Protein AF-A0A943MLW9-F1 (afdb_monomer_lite)

Secondary structure (DSSP, 8-state):
-HHHHHHHHHHHHHHHHHHHHHHHHHHHHHHHHHHHHHHHHHHHHHHHTTSS-----HHHHHHHHHHHHT--GGG-TTSTTTHHHHHHHHHHHHHHTTSHHHHHHHHHTSHHHHHHHHHHHHHHHHHHHHHHHHHS-HHHHTTS-HHHHHHHHHHHHHHHHHTT--

Structure (mmCIF, N/CA/C/O backbone):
data_AF-A0A943MLW9-F1
#
_entry.id   AF-A0A943MLW9-F1
#
loop_
_atom_site.group_PDB
_atom_site.id
_atom_site.type_symbol
_atom_site.label_atom_id
_atom_site.label_alt_id
_atom_site.label_comp_id
_atom_site.label_asym_id
_atom_site.label_entity_id
_atom_site.label_seq_id
_atom_site.pdbx_PDB_ins_code
_atom_site.Cartn_x
_atom_site.Cartn_y
_atom_site.Cartn_z
_atom_site.occupancy
_atom_site.B_iso_or_equiv
_atom_site.auth_seq_id
_atom_site.auth_comp_id
_atom_site.auth_asym_id
_atom_site.auth_atom_id
_atom_site.pdbx_PDB_model_num
ATOM 1 N N . VAL A 1 1 ? -27.078 -5.832 31.375 1.00 71.94 1 VAL A N 1
ATOM 2 C CA . VAL A 1 1 ? -27.220 -5.869 29.897 1.00 71.94 1 VAL A CA 1
ATOM 3 C C . VAL A 1 1 ? -26.478 -4.709 29.234 1.00 71.94 1 VAL A C 1
ATOM 5 O O . VAL A 1 1 ? -25.513 -4.982 28.541 1.00 71.94 1 VAL A O 1
ATOM 8 N N . LEU A 1 2 ? -26.809 -3.441 29.516 1.00 78.50 2 LEU A N 1
ATOM 9 C CA . LEU A 1 2 ? -26.145 -2.266 28.908 1.00 78.50 2 LEU A CA 1
ATOM 10 C C . LEU A 1 2 ? -24.615 -2.221 29.085 1.00 78.50 2 LEU A C 1
ATOM 12 O O . LEU A 1 2 ? -23.899 -1.995 28.118 1.00 78.50 2 LEU A O 1
ATOM 16 N N . VAL A 1 3 ? -24.107 -2.513 30.289 1.00 77.81 3 VAL A N 1
ATOM 17 C CA . VAL A 1 3 ? -22.653 -2.550 30.556 1.00 77.81 3 VAL A CA 1
ATOM 18 C C . VAL A 1 3 ? -21.941 -3.605 29.700 1.00 77.81 3 VAL A C 1
ATOM 20 O O . VAL A 1 3 ? -20.866 -3.346 29.175 1.00 77.81 3 VAL A O 1
ATOM 23 N N . LEU A 1 4 ? -22.556 -4.775 29.502 1.00 80.19 4 LEU A N 1
ATOM 24 C CA . LEU A 1 4 ? -21.983 -5.843 28.676 1.00 80.19 4 LEU A CA 1
ATOM 25 C C . LEU A 1 4 ? -21.983 -5.470 27.189 1.00 80.19 4 LEU A C 1
ATOM 27 O O . LEU A 1 4 ? -21.000 -5.732 26.506 1.00 80.19 4 LEU A O 1
ATOM 31 N N . VAL A 1 5 ? -23.042 -4.813 26.703 1.00 79.56 5 VAL A N 1
ATOM 32 C CA . VAL A 1 5 ? -23.119 -4.303 25.321 1.00 79.56 5 VAL A CA 1
ATOM 33 C C . VAL A 1 5 ? -22.063 -3.223 25.077 1.00 79.56 5 VAL A C 1
ATOM 35 O O . VAL A 1 5 ? -21.395 -3.230 24.044 1.00 79.56 5 VAL A O 1
ATOM 38 N N . PHE A 1 6 ? -21.861 -2.327 26.044 1.00 80.06 6 PHE A N 1
ATOM 39 C CA . PHE A 1 6 ? -20.840 -1.285 25.975 1.00 80.06 6 PHE A CA 1
ATOM 40 C C . PHE A 1 6 ? -19.420 -1.869 25.945 1.00 80.06 6 PHE A C 1
ATOM 42 O O . PHE A 1 6 ? -18.639 -1.544 25.051 1.00 80.06 6 PHE A O 1
ATOM 49 N N . VAL A 1 7 ? -19.104 -2.794 26.859 1.00 82.75 7 VAL A N 1
ATOM 50 C CA . VAL A 1 7 ? -17.808 -3.496 26.885 1.00 82.75 7 VAL A CA 1
ATOM 51 C C . VAL A 1 7 ? -17.582 -4.276 25.589 1.00 82.75 7 VAL A C 1
ATOM 53 O O . VAL A 1 7 ? -16.501 -4.196 25.011 1.00 82.75 7 VAL A O 1
ATOM 56 N N . TYR A 1 8 ? -18.604 -4.979 25.094 1.00 85.12 8 TYR A N 1
ATOM 57 C CA . TYR A 1 8 ? -18.526 -5.699 23.825 1.00 85.12 8 TYR A CA 1
ATOM 58 C C . TYR A 1 8 ? -18.207 -4.761 22.656 1.00 85.12 8 TYR A C 1
ATOM 60 O O . TYR A 1 8 ? -17.305 -5.051 21.875 1.00 85.12 8 TYR A O 1
ATOM 68 N N . SER A 1 9 ? -18.883 -3.611 22.576 1.00 82.62 9 SER A N 1
ATOM 69 C CA . SER A 1 9 ? -18.676 -2.619 21.512 1.00 82.62 9 SER A CA 1
ATOM 70 C C . SER A 1 9 ? -17.256 -2.048 21.532 1.00 82.62 9 SER A C 1
ATOM 72 O O . SER A 1 9 ? -16.613 -1.946 20.490 1.00 82.62 9 SER A O 1
ATOM 74 N N . ILE A 1 10 ? -16.724 -1.753 22.722 1.00 86.94 10 ILE A N 1
ATOM 75 C CA . ILE A 1 10 ? -15.340 -1.296 22.902 1.00 86.94 10 ILE A CA 1
ATOM 76 C C . ILE A 1 10 ? -14.334 -2.370 22.470 1.00 86.94 10 ILE A C 1
ATOM 78 O O . ILE A 1 10 ? -13.370 -2.081 21.759 1.00 86.94 10 ILE A O 1
ATOM 82 N N . CYS A 1 11 ? -14.543 -3.623 22.881 1.00 88.62 11 CYS A N 1
ATOM 83 C CA . CYS A 1 11 ? -13.674 -4.728 22.486 1.00 88.62 11 CYS A CA 1
ATOM 84 C C . CYS A 1 11 ? -13.729 -4.992 20.977 1.00 88.62 11 CYS A C 1
ATOM 86 O O . CYS A 1 11 ? -12.695 -5.283 20.377 1.00 88.62 11 CYS A O 1
ATOM 88 N N . TYR A 1 12 ? -14.913 -4.885 20.373 1.00 88.38 12 TYR A N 1
ATOM 89 C CA . TYR A 1 12 ? -15.101 -5.015 18.934 1.00 88.38 12 TYR A CA 1
ATOM 90 C C . TYR A 1 12 ? -14.355 -3.911 18.178 1.00 88.38 12 TYR A C 1
ATOM 92 O O . TYR A 1 12 ? -13.541 -4.215 17.310 1.00 88.38 12 TYR A O 1
ATOM 100 N N . ASN A 1 13 ? -14.540 -2.651 18.581 1.00 89.56 13 ASN A N 1
ATOM 101 C CA . ASN A 1 13 ? -13.827 -1.506 18.016 1.00 89.56 13 ASN A CA 1
ATOM 102 C C . ASN A 1 13 ? -12.300 -1.677 18.105 1.00 89.56 13 ASN A C 1
ATOM 104 O O . ASN A 1 13 ? -11.593 -1.478 17.124 1.00 89.56 13 ASN A O 1
ATOM 108 N N . TYR A 1 14 ? -11.779 -2.127 19.248 1.00 90.88 14 TYR A N 1
ATOM 109 C CA . TYR A 1 14 ? -10.348 -2.402 19.394 1.00 90.88 14 TYR A CA 1
ATOM 110 C C . TYR A 1 14 ? -9.842 -3.482 18.428 1.00 90.88 14 TYR A C 1
ATOM 112 O O . TYR A 1 14 ? -8.788 -3.312 17.820 1.00 90.88 14 TYR A O 1
ATOM 120 N N . ARG A 1 15 ? -10.578 -4.593 18.272 1.00 90.88 15 ARG A N 1
ATOM 121 C CA . ARG A 1 15 ? -10.206 -5.661 17.327 1.00 90.88 15 ARG A CA 1
ATOM 122 C C . ARG A 1 15 ? -10.203 -5.164 15.886 1.00 90.88 15 ARG A C 1
ATOM 124 O O . ARG A 1 15 ? -9.306 -5.530 15.138 1.00 90.88 15 ARG A O 1
ATOM 131 N N . PHE A 1 16 ? -11.162 -4.313 15.534 1.00 90.62 16 PHE A N 1
ATOM 132 C CA . PHE A 1 16 ? -11.191 -3.651 14.236 1.00 90.62 16 PHE A CA 1
ATOM 133 C C . PHE A 1 16 ? -9.943 -2.777 14.019 1.00 90.62 16 PHE A C 1
ATOM 135 O O . PHE A 1 16 ? -9.291 -2.897 12.990 1.00 90.62 16 PHE A O 1
ATOM 142 N N . GLY A 1 17 ? -9.529 -1.993 15.021 1.00 91.19 17 GLY A N 1
ATOM 143 C CA . GLY A 1 17 ? -8.280 -1.225 14.959 1.00 91.19 17 GLY A CA 1
ATOM 144 C C . GLY A 1 17 ? -7.016 -2.080 14.805 1.00 91.19 17 GLY A C 1
ATOM 145 O O . GLY A 1 17 ? -6.106 -1.702 14.076 1.00 91.19 17 GLY A O 1
ATOM 146 N N . VAL A 1 18 ? -6.956 -3.248 15.458 1.00 92.69 18 VAL A N 1
ATOM 147 C CA . VAL A 1 18 ? -5.844 -4.206 15.290 1.00 92.69 18 VAL A CA 1
ATOM 148 C C . VAL A 1 18 ? -5.791 -4.743 13.859 1.00 92.69 18 VAL A C 1
ATOM 150 O O . VAL A 1 18 ? -4.704 -4.838 13.299 1.00 92.69 18 VAL A O 1
ATOM 153 N N . ALA A 1 19 ? -6.942 -5.093 13.279 1.00 90.12 19 ALA A N 1
ATOM 154 C CA . ALA A 1 19 ? -7.015 -5.562 11.898 1.00 90.12 19 ALA A CA 1
ATOM 155 C C . ALA A 1 19 ? -6.534 -4.478 10.924 1.00 90.12 19 ALA A C 1
ATOM 157 O O . ALA A 1 19 ? -5.628 -4.739 10.140 1.00 90.12 19 ALA A O 1
ATOM 158 N N . LEU A 1 20 ? -7.035 -3.245 11.079 1.00 89.56 20 LEU A N 1
ATOM 159 C CA . LEU A 1 20 ? -6.621 -2.095 10.271 1.00 89.56 20 LEU A CA 1
ATOM 160 C C . LEU A 1 20 ? -5.105 -1.843 10.340 1.00 89.56 20 LEU A C 1
ATOM 162 O O . LEU A 1 20 ? -4.478 -1.578 9.323 1.00 89.56 20 LEU A O 1
ATOM 166 N N . TYR A 1 21 ? -4.503 -1.948 11.528 1.00 92.50 21 TYR A N 1
ATOM 167 C CA . TYR A 1 21 ? -3.052 -1.826 11.706 1.00 92.50 21 TYR A CA 1
ATOM 168 C C . TYR A 1 21 ? -2.263 -2.919 10.978 1.00 92.50 21 TYR A C 1
ATOM 170 O O . TYR A 1 21 ? -1.296 -2.611 10.287 1.00 92.50 21 TYR A O 1
ATOM 178 N N . ASN A 1 22 ? -2.670 -4.183 11.117 1.00 89.50 22 ASN A N 1
ATOM 179 C CA . ASN A 1 22 ? -1.970 -5.290 10.466 1.00 89.50 22 ASN A CA 1
ATOM 180 C C . ASN A 1 22 ? -2.036 -5.172 8.940 1.00 89.50 22 ASN A C 1
ATOM 182 O O . ASN A 1 22 ? -1.020 -5.355 8.275 1.00 89.50 22 ASN A O 1
ATOM 186 N N . GLU A 1 23 ? -3.209 -4.826 8.407 1.00 85.81 23 GLU A N 1
ATOM 187 C CA . GLU A 1 23 ? -3.380 -4.587 6.975 1.00 85.81 23 GLU A CA 1
ATOM 188 C C . GLU A 1 23 ? -2.509 -3.412 6.518 1.00 85.81 23 GLU A C 1
ATOM 190 O O . GLU A 1 23 ? -1.741 -3.559 5.575 1.00 85.81 23 GLU A O 1
ATOM 195 N N . ALA A 1 24 ? -2.535 -2.271 7.215 1.00 88.62 24 ALA A N 1
ATOM 196 C CA . ALA A 1 24 ? -1.733 -1.107 6.837 1.00 88.62 24 ALA A CA 1
ATOM 197 C C . ALA A 1 24 ? -0.220 -1.397 6.776 1.00 88.62 24 ALA A C 1
ATOM 199 O O . ALA A 1 24 ? 0.450 -0.884 5.882 1.00 88.62 24 ALA A O 1
ATOM 200 N N . ILE A 1 25 ? 0.320 -2.230 7.677 1.00 89.50 25 ILE A N 1
ATOM 201 C CA . ILE A 1 25 ? 1.732 -2.657 7.627 1.00 89.50 25 ILE A CA 1
ATOM 202 C C . ILE A 1 25 ? 2.027 -3.452 6.361 1.00 89.50 25 ILE A C 1
ATOM 204 O O . ILE A 1 25 ? 3.019 -3.190 5.682 1.00 89.50 25 ILE A O 1
ATOM 208 N N . GLU A 1 26 ? 1.197 -4.449 6.071 1.00 86.38 26 GLU A N 1
ATOM 209 C CA . GLU A 1 26 ? 1.375 -5.314 4.907 1.00 86.38 26 GLU A CA 1
ATOM 210 C C . GLU A 1 26 ? 1.333 -4.488 3.613 1.00 86.38 26 GLU A C 1
ATOM 212 O O . GLU A 1 26 ? 2.235 -4.590 2.778 1.00 86.38 26 GLU A O 1
ATOM 217 N N . VAL A 1 27 ? 0.375 -3.559 3.528 1.00 84.31 27 VAL A N 1
ATOM 218 C CA . VAL A 1 27 ? 0.245 -2.599 2.425 1.00 84.31 27 VAL A CA 1
ATOM 219 C C . VAL A 1 27 ? 1.459 -1.707 2.282 1.00 84.31 27 VAL A C 1
ATOM 221 O O . VAL A 1 27 ? 2.015 -1.643 1.187 1.00 84.31 27 VAL A O 1
ATOM 224 N N . ALA A 1 28 ? 1.913 -1.075 3.362 1.00 88.50 28 ALA A N 1
ATOM 225 C CA . ALA A 1 28 ? 3.080 -0.202 3.320 1.00 88.50 28 ALA A CA 1
ATOM 226 C C . ALA A 1 28 ? 4.331 -0.934 2.812 1.00 88.50 28 ALA A C 1
ATOM 228 O O . ALA A 1 28 ? 5.075 -0.394 1.992 1.00 88.50 28 ALA A O 1
ATOM 229 N N . TYR A 1 29 ? 4.538 -2.175 3.265 1.00 87.19 29 TYR A N 1
ATOM 230 C CA . TYR A 1 29 ? 5.680 -2.992 2.869 1.00 87.19 29 TYR A CA 1
ATOM 231 C C . TYR A 1 29 ? 5.636 -3.383 1.388 1.00 87.19 29 TYR A C 1
ATOM 233 O O . TYR A 1 29 ? 6.646 -3.296 0.685 1.00 87.19 29 TYR A O 1
ATOM 241 N N . GLN A 1 30 ? 4.479 -3.822 0.890 1.00 84.50 30 GLN A N 1
ATOM 242 C CA . GLN A 1 30 ? 4.340 -4.247 -0.503 1.00 84.50 30 GLN A CA 1
ATOM 243 C C . GLN A 1 30 ? 4.435 -3.074 -1.479 1.00 84.50 30 GLN A C 1
ATOM 245 O O . GLN A 1 30 ? 5.137 -3.196 -2.485 1.00 84.50 30 GLN A O 1
ATOM 250 N N . THR A 1 31 ? 3.808 -1.932 -1.179 1.00 86.62 31 THR A N 1
ATOM 251 C CA . THR A 1 31 ? 3.906 -0.740 -2.037 1.00 86.62 31 THR A CA 1
ATOM 252 C C . THR A 1 31 ? 5.328 -0.186 -2.071 1.00 86.62 31 THR A C 1
ATOM 254 O O . THR A 1 31 ? 5.824 0.144 -3.148 1.00 86.62 31 THR A O 1
ATOM 257 N N . GLU A 1 32 ? 6.032 -0.176 -0.935 1.00 90.12 32 GLU A N 1
ATOM 258 C CA . GLU A 1 32 ? 7.448 0.204 -0.869 1.00 90.12 32 GLU A CA 1
ATOM 259 C C . GLU A 1 32 ? 8.340 -0.769 -1.650 1.00 90.12 32 GLU A C 1
ATOM 261 O O . GLU A 1 32 ? 9.199 -0.342 -2.422 1.00 90.12 32 GLU A O 1
ATOM 266 N N . THR A 1 33 ? 8.110 -2.079 -1.511 1.00 89.38 33 THR A N 1
ATOM 267 C CA . THR A 1 33 ? 8.851 -3.109 -2.258 1.00 89.38 33 THR A CA 1
ATOM 268 C C . THR A 1 33 ? 8.714 -2.897 -3.762 1.00 89.38 33 THR A C 1
ATOM 270 O O . THR A 1 33 ? 9.709 -2.931 -4.487 1.00 89.38 33 THR A O 1
ATOM 273 N N . PHE A 1 34 ? 7.501 -2.617 -4.237 1.00 88.06 34 PHE A N 1
ATOM 274 C CA . PHE A 1 34 ? 7.273 -2.388 -5.655 1.00 88.06 34 PHE A CA 1
ATOM 275 C C . PHE A 1 34 ? 7.895 -1.080 -6.146 1.00 88.06 34 PHE A C 1
ATOM 277 O O . PHE A 1 34 ? 8.608 -1.100 -7.150 1.00 88.06 34 PHE A O 1
ATOM 284 N N . ALA A 1 35 ? 7.744 0.021 -5.408 1.00 90.56 35 ALA A N 1
ATOM 285 C CA . ALA A 1 35 ? 8.408 1.278 -5.745 1.00 90.56 35 ALA A CA 1
ATOM 286 C C . ALA A 1 35 ? 9.941 1.130 -5.815 1.00 90.56 35 ALA A C 1
ATOM 288 O O . ALA A 1 35 ? 10.573 1.624 -6.748 1.00 90.56 35 ALA A O 1
ATOM 289 N N . ASN A 1 36 ? 10.538 0.390 -4.879 1.00 90.88 36 ASN A N 1
ATOM 290 C CA . ASN A 1 36 ? 11.972 0.107 -4.880 1.00 90.88 36 ASN A CA 1
ATOM 291 C C . ASN A 1 36 ? 12.389 -0.782 -6.061 1.00 90.88 36 ASN A C 1
ATOM 293 O O . ASN A 1 36 ? 13.473 -0.598 -6.612 1.00 90.88 36 ASN A O 1
ATOM 297 N N . SER A 1 37 ? 11.538 -1.723 -6.482 1.00 88.88 37 SER A N 1
ATOM 298 C CA . SER A 1 37 ? 11.807 -2.560 -7.656 1.00 88.88 37 SER A CA 1
ATOM 299 C C . SER A 1 37 ? 11.805 -1.761 -8.965 1.00 88.88 37 SER A C 1
ATOM 301 O O . SER A 1 37 ? 12.604 -2.060 -9.853 1.00 88.88 37 SER A O 1
ATOM 303 N N . ILE A 1 38 ? 10.977 -0.710 -9.064 1.00 89.06 38 ILE A N 1
ATOM 304 C CA . ILE A 1 38 ? 10.987 0.240 -10.187 1.00 89.06 38 ILE A CA 1
ATOM 305 C C . ILE A 1 38 ? 12.342 0.954 -10.240 1.00 89.06 38 ILE A C 1
ATOM 307 O O . ILE A 1 38 ? 13.005 0.938 -11.276 1.00 89.06 38 ILE A O 1
ATOM 311 N N . ASP A 1 39 ? 12.783 1.531 -9.118 1.00 89.81 39 ASP A N 1
ATOM 312 C CA . ASP A 1 39 ? 14.062 2.251 -9.047 1.00 89.81 39 ASP A CA 1
ATOM 313 C C . ASP A 1 39 ? 15.263 1.328 -9.318 1.00 89.81 39 ASP A C 1
ATOM 315 O O . ASP A 1 39 ? 16.208 1.717 -10.008 1.00 89.81 39 ASP A O 1
ATOM 319 N N . PHE A 1 40 ? 15.225 0.094 -8.808 1.00 87.44 40 PHE A N 1
ATOM 320 C CA . PHE A 1 40 ? 16.253 -0.913 -9.068 1.00 87.44 40 PHE A CA 1
ATOM 321 C C . PHE A 1 40 ? 16.341 -1.249 -10.558 1.00 87.44 40 PHE A C 1
ATOM 323 O O . PHE A 1 40 ? 17.407 -1.134 -11.156 1.00 87.44 40 PHE A O 1
ATOM 330 N N . THR A 1 41 ? 15.211 -1.603 -11.168 1.00 84.94 41 THR A N 1
ATOM 331 C CA . THR A 1 41 ? 15.160 -2.012 -12.579 1.00 84.94 41 THR A CA 1
ATOM 332 C C . THR A 1 41 ? 15.597 -0.873 -13.488 1.00 84.94 41 THR A C 1
ATOM 334 O O . THR A 1 41 ? 16.346 -1.085 -14.439 1.00 84.94 41 THR A O 1
ATOM 337 N N . ARG A 1 42 ? 15.229 0.370 -13.153 1.00 85.12 42 ARG A N 1
ATOM 338 C CA . ARG A 1 42 ? 15.722 1.551 -13.862 1.00 85.12 42 ARG A CA 1
ATOM 339 C C . ARG A 1 42 ? 17.247 1.659 -13.821 1.00 85.12 42 ARG A C 1
ATOM 341 O O . ARG A 1 42 ? 17.869 1.925 -14.847 1.00 85.12 42 ARG A O 1
ATOM 348 N N . LYS A 1 43 ? 17.852 1.455 -12.652 1.00 85.00 43 LYS A N 1
ATOM 349 C CA . LYS A 1 43 ? 19.308 1.501 -12.497 1.00 85.00 43 LYS A CA 1
ATOM 350 C C . LYS A 1 43 ? 20.001 0.427 -13.344 1.00 85.00 43 LYS A C 1
ATOM 352 O O . LYS A 1 43 ? 21.013 0.727 -13.971 1.00 85.00 43 LYS A O 1
ATOM 357 N N . GLU A 1 44 ? 19.441 -0.779 -13.408 1.00 80.94 44 GLU A N 1
ATOM 358 C CA . GLU A 1 44 ? 19.942 -1.860 -14.269 1.00 80.94 44 GLU A CA 1
ATOM 359 C C . GLU A 1 44 ? 19.820 -1.510 -15.765 1.00 80.94 44 GLU A C 1
ATOM 361 O O . GLU A 1 44 ? 20.755 -1.735 -16.535 1.00 80.94 44 GLU A O 1
ATOM 366 N N . PHE A 1 45 ? 18.724 -0.869 -16.192 1.00 78.56 45 PHE A N 1
ATOM 367 C CA . PHE A 1 45 ? 18.587 -0.333 -17.556 1.00 78.56 45 PHE A CA 1
ATOM 368 C C . PHE A 1 45 ? 19.669 0.706 -17.890 1.00 78.56 45 PHE A C 1
ATOM 370 O O . PHE A 1 45 ? 20.299 0.658 -18.947 1.00 78.56 45 PHE A O 1
ATOM 377 N N . GLU A 1 46 ? 19.927 1.649 -16.985 1.00 78.62 46 GLU A N 1
ATOM 378 C CA . GLU A 1 46 ? 20.957 2.673 -17.195 1.00 78.62 46 GLU A CA 1
ATOM 379 C C . GLU A 1 46 ? 22.363 2.063 -17.275 1.00 78.62 46 GLU A C 1
ATOM 381 O O . GLU A 1 46 ? 23.182 2.504 -18.081 1.00 78.62 46 GLU A O 1
ATOM 386 N N . GLN A 1 47 ? 22.638 1.014 -16.498 1.00 76.31 47 GLN A N 1
ATOM 387 C CA . GLN A 1 47 ? 23.925 0.318 -16.510 1.00 76.31 47 GLN A CA 1
ATOM 388 C C . GLN A 1 47 ? 24.104 -0.589 -17.735 1.00 76.31 47 GLN A C 1
ATOM 390 O O . GLN A 1 47 ? 25.165 -0.553 -18.358 1.00 76.31 47 GLN A O 1
ATOM 395 N N . SER A 1 48 ? 23.084 -1.342 -18.145 1.00 68.50 48 SER A N 1
ATOM 396 C CA . SER A 1 48 ? 23.134 -2.225 -19.327 1.00 68.50 48 SER A CA 1
ATOM 397 C C . SER A 1 48 ? 23.343 -1.462 -20.640 1.00 68.50 48 SER A C 1
ATOM 399 O O . SER A 1 48 ? 24.075 -1.927 -21.518 1.00 68.50 48 SER A O 1
ATOM 401 N N . SER A 1 49 ? 22.818 -0.235 -20.746 1.00 60.75 49 SER A N 1
ATOM 402 C CA . SER A 1 49 ? 23.059 0.660 -21.890 1.00 60.75 49 SER A CA 1
ATOM 403 C C . SER A 1 49 ? 24.540 1.040 -22.093 1.00 60.75 49 SER A C 1
ATOM 405 O O . SER A 1 49 ? 24.918 1.503 -23.171 1.00 60.75 49 SER A O 1
ATOM 407 N N . SER A 1 50 ? 25.402 0.794 -21.094 1.00 60.81 50 SER A N 1
ATOM 408 C CA . SER A 1 50 ? 26.858 0.989 -21.178 1.00 60.81 50 SER A CA 1
ATOM 409 C C . SER A 1 50 ? 27.635 -0.210 -21.748 1.00 60.81 50 SER A C 1
ATOM 411 O O . SER A 1 50 ? 28.833 -0.084 -22.013 1.00 60.81 50 SER A O 1
ATOM 413 N N . GLY A 1 51 ? 26.954 -1.329 -22.025 1.00 51.22 51 GLY A N 1
ATOM 414 C CA . GLY A 1 51 ? 27.473 -2.443 -22.815 1.00 51.22 51 GLY A CA 1
ATOM 415 C C . GLY A 1 51 ? 27.335 -3.821 -22.157 1.00 51.22 51 GLY A C 1
ATOM 416 O O . GLY A 1 51 ? 28.110 -4.158 -21.270 1.00 51.22 51 GLY A O 1
ATOM 417 N N . ALA A 1 52 ? 26.457 -4.637 -22.757 1.00 51.62 52 ALA A N 1
ATOM 418 C CA . ALA A 1 52 ? 26.528 -6.100 -22.919 1.00 51.62 52 ALA A CA 1
ATOM 419 C C . ALA A 1 52 ? 25.768 -7.059 -21.975 1.00 51.62 52 ALA A C 1
ATOM 421 O O . ALA A 1 52 ? 25.834 -8.256 -22.247 1.00 51.62 52 ALA A O 1
ATOM 422 N N . ASP A 1 53 ? 24.969 -6.599 -21.009 1.00 61.62 53 ASP A N 1
ATOM 423 C CA . ASP A 1 53 ? 24.124 -7.498 -20.196 1.00 61.62 53 ASP A CA 1
ATOM 424 C C . ASP A 1 53 ? 22.620 -7.241 -20.404 1.00 61.62 53 ASP A C 1
ATOM 426 O O . ASP A 1 53 ? 22.187 -6.098 -20.551 1.00 61.62 53 ASP A O 1
ATOM 430 N N . SER A 1 54 ? 21.821 -8.316 -20.445 1.00 66.00 54 SER A N 1
ATOM 431 C CA . SER A 1 54 ? 20.353 -8.249 -20.393 1.00 66.00 54 SER A CA 1
ATOM 432 C C . SER A 1 54 ? 19.908 -7.754 -19.018 1.00 66.00 54 SER A C 1
ATOM 434 O O . SER A 1 54 ? 20.468 -8.183 -18.010 1.00 66.00 54 SER A O 1
ATOM 436 N N . VAL A 1 55 ? 18.891 -6.896 -18.965 1.00 70.06 55 VAL A N 1
ATOM 437 C CA . VAL A 1 55 ? 18.357 -6.372 -17.700 1.00 70.06 55 VAL A CA 1
ATOM 438 C C . VAL A 1 55 ? 17.709 -7.498 -16.894 1.00 70.06 55 VAL A C 1
ATOM 440 O O . VAL A 1 55 ? 16.895 -8.247 -17.424 1.00 70.06 55 VAL A O 1
ATOM 443 N N . ASP A 1 56 ? 18.052 -7.620 -15.608 1.00 75.12 56 ASP A N 1
ATOM 444 C CA . ASP A 1 56 ? 17.378 -8.554 -14.700 1.00 75.12 56 ASP A CA 1
ATOM 445 C C . ASP A 1 56 ? 16.050 -7.954 -14.212 1.00 75.12 56 ASP A C 1
ATOM 447 O O . ASP A 1 56 ? 16.001 -7.084 -13.338 1.00 75.12 56 ASP A O 1
ATOM 451 N N . THR A 1 57 ? 14.955 -8.431 -14.796 1.00 75.06 57 THR A N 1
ATOM 452 C CA . THR A 1 57 ? 13.586 -7.973 -14.530 1.00 75.06 57 THR A CA 1
ATOM 453 C C . THR A 1 57 ? 12.925 -8.734 -13.381 1.00 75.06 57 THR A C 1
ATOM 455 O O . THR A 1 57 ? 11.818 -8.383 -12.959 1.00 75.06 57 THR A O 1
ATOM 458 N N . TYR A 1 58 ? 13.598 -9.749 -12.822 1.00 82.81 58 TYR A N 1
ATOM 459 C CA . TYR A 1 58 ? 13.021 -10.678 -11.855 1.00 82.81 58 TYR A CA 1
ATOM 460 C C . TYR A 1 58 ? 12.442 -9.967 -10.632 1.00 82.81 58 TYR A C 1
ATOM 462 O O . TYR A 1 58 ? 11.345 -10.296 -10.187 1.00 82.81 58 TYR A O 1
ATOM 470 N N . LEU A 1 59 ? 13.150 -8.976 -10.078 1.00 81.38 59 LEU A N 1
ATOM 471 C CA . LEU A 1 59 ? 12.683 -8.252 -8.891 1.00 81.38 59 LEU A CA 1
ATOM 472 C C . LEU A 1 59 ? 11.427 -7.423 -9.170 1.00 81.38 59 LEU A C 1
ATOM 474 O O . LEU A 1 59 ? 10.552 -7.338 -8.306 1.00 81.38 59 LEU A O 1
ATOM 478 N N . PHE A 1 60 ? 11.319 -6.838 -10.361 1.00 83.44 60 PHE A N 1
ATOM 479 C CA . PHE 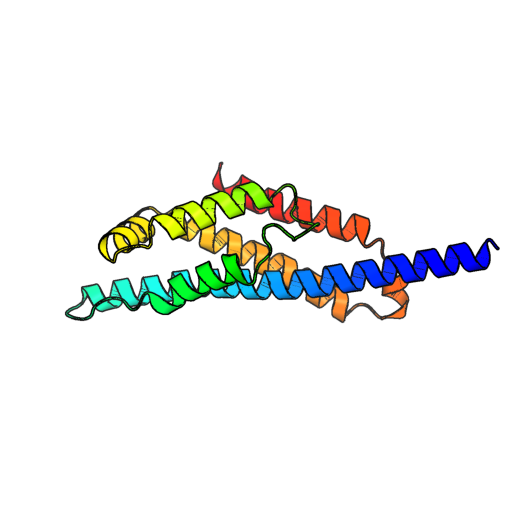A 1 60 ? 10.145 -6.080 -10.781 1.00 83.44 60 PHE A CA 1
ATOM 480 C C . PHE A 1 60 ? 8.941 -6.998 -10.986 1.00 83.44 60 PHE A C 1
ATOM 482 O O . PHE A 1 60 ? 7.894 -6.799 -10.367 1.00 83.44 60 PHE A O 1
ATOM 489 N N . GLU A 1 61 ? 9.116 -8.072 -11.755 1.00 80.75 61 GLU A N 1
ATOM 490 C CA . GLU A 1 61 ? 8.081 -9.081 -11.982 1.00 80.75 61 GLU A CA 1
ATOM 491 C C . GLU A 1 61 ? 7.638 -9.749 -10.679 1.00 80.75 61 GLU A C 1
ATOM 493 O O . GLU A 1 61 ? 6.443 -9.926 -10.438 1.00 80.75 61 GLU A O 1
ATOM 498 N N . TYR A 1 62 ? 8.583 -10.094 -9.803 1.00 84.38 62 TYR A N 1
ATOM 499 C CA . TYR A 1 62 ? 8.294 -10.661 -8.490 1.00 84.38 62 TYR A CA 1
ATOM 500 C C . TYR A 1 62 ? 7.504 -9.683 -7.623 1.00 84.38 62 TYR A C 1
ATOM 502 O O . TYR A 1 62 ? 6.564 -10.097 -6.946 1.00 84.38 62 TYR A O 1
ATOM 510 N N . SER A 1 63 ? 7.846 -8.394 -7.649 1.00 84.88 63 SER A N 1
ATOM 511 C CA . SER A 1 63 ? 7.150 -7.376 -6.858 1.00 84.88 63 SER A CA 1
ATOM 512 C C . SER A 1 63 ? 5.720 -7.169 -7.342 1.00 84.88 63 SER A C 1
ATOM 514 O O . SER A 1 63 ? 4.806 -7.172 -6.517 1.00 84.88 63 SER A O 1
ATOM 516 N N . ILE A 1 64 ? 5.499 -7.104 -8.661 1.00 81.56 64 ILE A N 1
ATOM 517 C CA . ILE A 1 64 ? 4.145 -7.053 -9.226 1.00 81.56 64 ILE A CA 1
ATOM 518 C C . ILE A 1 64 ? 3.373 -8.326 -8.876 1.00 81.56 64 ILE A C 1
ATOM 520 O O . ILE A 1 64 ? 2.268 -8.249 -8.351 1.00 81.56 64 ILE A O 1
ATOM 524 N N . ASN A 1 65 ? 3.957 -9.507 -9.088 1.00 80.12 65 ASN A N 1
ATOM 525 C CA . ASN A 1 65 ? 3.303 -10.773 -8.757 1.00 80.12 65 ASN A CA 1
ATOM 526 C C . ASN A 1 65 ? 3.011 -10.896 -7.255 1.00 80.12 65 ASN A C 1
ATOM 528 O O . ASN A 1 65 ? 1.977 -11.434 -6.879 1.00 80.12 65 ASN A O 1
ATOM 532 N N . SER A 1 66 ? 3.874 -10.382 -6.378 1.00 78.75 66 SER A N 1
ATOM 533 C CA . SER A 1 66 ? 3.623 -10.311 -4.934 1.00 78.75 66 SER A CA 1
ATOM 534 C C . SER A 1 66 ? 2.437 -9.393 -4.631 1.00 78.75 66 SER A C 1
ATOM 536 O O . SER A 1 66 ? 1.559 -9.762 -3.852 1.00 78.75 66 SER A O 1
ATOM 538 N N . ILE A 1 67 ? 2.359 -8.250 -5.315 1.00 75.88 67 ILE A N 1
ATOM 539 C CA . ILE A 1 67 ? 1.229 -7.319 -5.259 1.00 75.88 67 ILE A CA 1
ATOM 540 C C . ILE A 1 67 ? -0.060 -7.895 -5.885 1.00 75.88 67 ILE A C 1
ATOM 542 O O . ILE A 1 67 ? -1.144 -7.412 -5.599 1.00 75.88 67 ILE A O 1
ATOM 546 N N . LEU A 1 68 ? -0.000 -8.925 -6.724 1.00 75.19 68 LEU A N 1
ATOM 547 C CA . LEU A 1 68 ? -1.204 -9.530 -7.315 1.00 75.19 68 LEU A CA 1
ATOM 548 C C . LEU A 1 68 ? -1.645 -10.813 -6.596 1.00 75.19 68 LEU A C 1
ATOM 550 O O . LEU A 1 68 ? -2.835 -11.080 -6.479 1.00 75.19 68 LEU A O 1
ATOM 554 N N . LEU A 1 69 ? -0.693 -11.622 -6.124 1.00 69.50 69 LEU A N 1
ATOM 555 C CA . LEU A 1 69 ? -0.944 -12.934 -5.514 1.00 69.50 69 LEU A CA 1
ATOM 556 C C . LEU A 1 69 ? -1.043 -12.877 -3.995 1.00 69.50 69 LEU A C 1
ATOM 558 O O . LEU A 1 69 ? -1.801 -13.637 -3.394 1.00 69.50 69 LEU A O 1
ATOM 562 N N . ARG A 1 70 ? -0.199 -12.056 -3.364 1.00 60.53 70 ARG A N 1
ATOM 563 C CA . ARG A 1 70 ? -0.128 -11.938 -1.900 1.00 60.53 70 ARG A CA 1
ATOM 564 C C . ARG A 1 70 ? -0.883 -10.720 -1.402 1.00 60.53 70 ARG A C 1
ATOM 566 O O . ARG A 1 70 ? -1.279 -10.687 -0.248 1.00 60.53 70 ARG A O 1
ATOM 573 N N . PHE A 1 71 ? -1.114 -9.753 -2.277 1.00 58.41 71 PHE A N 1
ATOM 574 C CA . PHE A 1 71 ? -1.984 -8.624 -2.017 1.00 58.41 71 PHE A CA 1
ATOM 575 C C . PHE A 1 71 ? -3.396 -8.954 -2.447 1.00 58.41 71 PHE A C 1
ATOM 577 O O . PHE A 1 71 ? -3.666 -9.292 -3.596 1.00 58.41 71 PHE A O 1
ATOM 584 N N . GLY A 1 72 ? -4.322 -8.708 -1.539 1.00 49.03 72 GLY A N 1
ATOM 585 C CA . GLY A 1 72 ? -5.648 -8.320 -1.948 1.00 49.03 72 GLY A CA 1
ATOM 586 C C . GLY A 1 72 ? -5.698 -6.810 -2.088 1.00 49.03 72 GLY A C 1
ATOM 587 O O . GLY A 1 72 ? -6.309 -6.182 -1.233 1.00 49.03 72 GLY A O 1
ATOM 588 N N . ILE A 1 73 ? -5.174 -6.219 -3.173 1.00 55.19 73 ILE A N 1
ATOM 589 C CA . ILE A 1 73 ? -5.768 -4.943 -3.630 1.00 55.19 73 ILE A CA 1
ATOM 590 C C . ILE A 1 73 ? -7.288 -5.141 -3.655 1.00 55.19 73 ILE A C 1
ATOM 592 O O . ILE A 1 73 ? -8.005 -4.352 -3.062 1.00 55.19 73 ILE A O 1
ATOM 596 N N . GLU A 1 74 ? -7.749 -6.304 -4.127 1.00 54.22 74 GLU A N 1
ATOM 597 C CA . GLU A 1 74 ? -9.131 -6.794 -4.047 1.00 54.22 74 GLU A CA 1
ATOM 598 C C . GLU A 1 74 ? -9.720 -7.025 -2.637 1.00 54.22 74 GLU A C 1
ATOM 600 O O . GLU A 1 74 ? -10.933 -7.175 -2.522 1.00 54.22 74 GLU A O 1
ATOM 605 N N . ASN A 1 75 ? -8.927 -7.039 -1.561 1.00 53.53 75 ASN A N 1
ATOM 606 C CA . ASN A 1 75 ? -9.387 -7.353 -0.199 1.00 53.53 75 ASN A CA 1
ATOM 607 C C . ASN A 1 75 ? -9.104 -6.257 0.845 1.00 53.53 75 ASN A C 1
ATOM 609 O O . ASN A 1 75 ? -9.413 -6.483 2.009 1.00 53.53 75 ASN A O 1
ATOM 613 N N . MET A 1 76 ? -8.549 -5.095 0.477 1.00 63.19 76 MET A N 1
ATOM 614 C CA . MET A 1 76 ? -8.315 -3.969 1.401 1.00 63.19 76 MET A CA 1
ATOM 615 C C . MET A 1 76 ? -9.582 -3.147 1.660 1.00 63.19 76 MET A C 1
ATOM 617 O O . MET A 1 76 ? -9.884 -2.261 0.852 1.00 63.19 76 MET A O 1
ATOM 621 N N . PRO A 1 77 ? -10.300 -3.347 2.777 1.00 59.94 77 PRO A N 1
ATOM 622 C CA . PRO A 1 77 ? -11.627 -2.762 2.983 1.00 59.94 77 PRO A CA 1
ATOM 623 C C . PRO A 1 77 ? -11.592 -1.237 3.147 1.00 59.94 77 PRO A C 1
ATOM 625 O O . PRO A 1 77 ? -12.620 -0.570 3.109 1.00 59.94 77 PRO A O 1
ATOM 628 N N . PHE A 1 78 ? -10.412 -0.673 3.416 1.00 67.88 78 PHE A N 1
ATOM 629 C CA . PHE A 1 78 ? -10.214 0.763 3.588 1.00 67.88 78 PHE A CA 1
ATOM 630 C C . PHE A 1 78 ? -9.731 1.468 2.322 1.00 67.88 78 PHE A C 1
ATOM 632 O O . PHE A 1 78 ? -9.658 2.687 2.309 1.00 67.88 78 PHE A O 1
ATOM 639 N N . LEU A 1 79 ? -9.420 0.736 1.254 1.00 68.88 79 LEU A N 1
ATOM 640 C CA . LEU A 1 79 ? -9.108 1.317 -0.052 1.00 68.88 79 LEU A CA 1
ATOM 641 C C . LEU A 1 79 ? -10.135 0.896 -1.104 1.00 68.88 79 LEU A C 1
ATOM 643 O O . LEU A 1 79 ? -9.839 1.010 -2.282 1.00 68.88 79 LEU A O 1
ATOM 647 N N . ASP A 1 80 ? -11.319 0.407 -0.714 1.00 70.00 80 ASP A N 1
ATOM 648 C CA . ASP A 1 80 ? -12.346 -0.118 -1.634 1.00 70.00 80 ASP A CA 1
ATOM 649 C C . ASP A 1 80 ? -12.606 0.804 -2.844 1.00 70.00 80 ASP A C 1
ATOM 651 O O . ASP A 1 80 ? -12.705 0.323 -3.972 1.00 70.00 80 ASP A O 1
ATOM 655 N N . GLU A 1 81 ? -12.659 2.120 -2.623 1.00 65.44 81 GLU A N 1
ATOM 656 C CA . GLU A 1 81 ? -12.952 3.131 -3.653 1.00 65.44 81 GLU A CA 1
ATOM 657 C C . GLU A 1 81 ? -11.725 3.472 -4.522 1.00 65.44 81 GLU A C 1
ATOM 659 O O . GLU A 1 81 ? -11.839 3.704 -5.722 1.00 65.44 81 GLU A O 1
ATOM 664 N N . VAL A 1 82 ? -10.532 3.397 -3.935 1.00 70.25 82 VAL A N 1
ATOM 665 C CA . VAL A 1 82 ? -9.229 3.737 -4.538 1.00 70.25 82 VAL A CA 1
ATOM 666 C C . VAL A 1 82 ? -8.632 2.536 -5.297 1.00 70.25 82 VAL A C 1
ATOM 668 O O . VAL A 1 82 ? -7.904 2.662 -6.281 1.00 70.25 82 VAL A O 1
ATOM 671 N N . ARG A 1 83 ? -9.005 1.330 -4.879 1.00 74.75 83 ARG A N 1
ATOM 672 C CA . ARG A 1 83 ? -8.528 0.021 -5.328 1.00 74.75 83 ARG A CA 1
ATOM 673 C C . ARG A 1 83 ? -8.603 -0.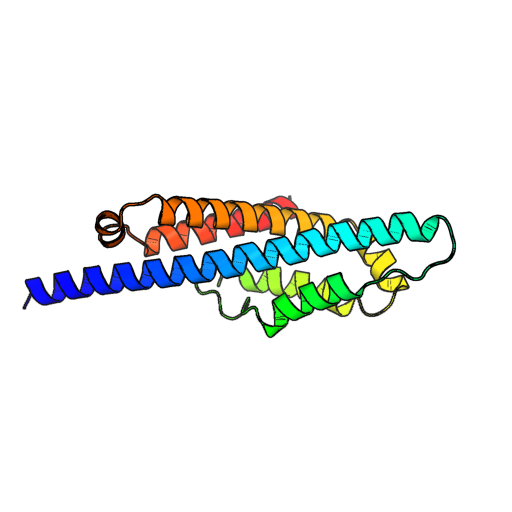201 -6.827 1.00 74.75 83 ARG A C 1
ATOM 675 O O . ARG A 1 83 ? -7.655 -0.733 -7.397 1.00 74.75 83 ARG A O 1
ATOM 682 N N . ALA A 1 84 ? -9.746 0.099 -7.443 1.00 75.81 84 ALA A N 1
ATOM 683 C CA . ALA A 1 84 ? -9.982 -0.256 -8.840 1.00 75.81 84 ALA A CA 1
ATOM 684 C C . ALA A 1 84 ? -8.997 0.469 -9.764 1.00 75.81 84 ALA A C 1
ATOM 686 O O . ALA A 1 84 ? -8.463 -0.131 -10.695 1.00 75.81 84 ALA A O 1
ATOM 687 N N . GLU A 1 85 ? -8.713 1.731 -9.455 1.00 78.38 85 GLU A N 1
ATOM 688 C CA . GLU A 1 85 ? -7.788 2.559 -10.215 1.00 78.38 85 GLU A CA 1
ATOM 689 C C . GLU A 1 85 ? -6.351 2.043 -10.087 1.00 78.38 85 GLU A C 1
ATOM 691 O O . GLU A 1 85 ? -5.705 1.730 -11.087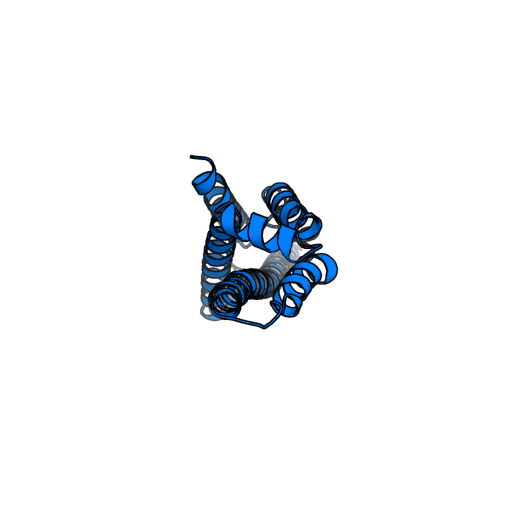 1.00 78.38 85 GLU A O 1
ATOM 696 N N . TRP A 1 86 ? -5.891 1.811 -8.857 1.00 78.50 86 TRP A N 1
ATOM 697 C CA . TRP A 1 86 ? -4.577 1.219 -8.596 1.00 78.50 86 TRP A CA 1
ATOM 698 C C . TRP A 1 86 ? -4.395 -0.149 -9.245 1.00 78.50 86 TRP A C 1
ATOM 700 O O . TRP A 1 86 ? -3.371 -0.411 -9.875 1.00 78.50 86 TRP A O 1
ATOM 710 N N . HIS A 1 87 ? -5.401 -1.015 -9.123 1.00 79.75 87 HIS A N 1
ATOM 711 C CA . HIS A 1 87 ? -5.403 -2.317 -9.772 1.00 79.75 87 HIS A CA 1
ATOM 712 C C . HIS A 1 87 ? -5.224 -2.174 -11.286 1.00 79.75 87 HIS A C 1
ATOM 714 O O . HIS A 1 87 ? -4.383 -2.846 -11.879 1.00 79.75 87 HIS A O 1
ATOM 720 N N . ASN A 1 88 ? -5.987 -1.280 -11.917 1.00 79.50 88 ASN A N 1
ATOM 721 C CA . ASN A 1 88 ? -5.926 -1.067 -13.358 1.00 79.50 88 ASN A CA 1
ATOM 722 C C . ASN A 1 88 ? -4.557 -0.545 -13.803 1.00 79.50 88 ASN A C 1
ATOM 724 O O . ASN A 1 88 ? -4.018 -1.047 -14.791 1.00 79.50 88 ASN A O 1
ATOM 728 N N . GLN A 1 89 ? -3.973 0.404 -13.069 1.00 79.38 89 GLN A N 1
ATOM 729 C CA . GLN A 1 89 ? -2.644 0.936 -13.372 1.00 79.38 89 GLN A CA 1
ATOM 730 C C . GLN A 1 89 ? -1.558 -0.135 -13.218 1.00 79.38 89 GLN A C 1
ATOM 732 O O . GLN A 1 89 ? -0.772 -0.351 -14.137 1.00 79.38 89 GLN A O 1
ATOM 737 N N . ILE A 1 90 ? -1.558 -0.890 -12.117 1.00 80.81 90 ILE A N 1
ATOM 738 C CA . ILE A 1 90 ? -0.591 -1.976 -11.890 1.00 80.81 90 ILE A CA 1
ATOM 739 C C . ILE A 1 90 ? -0.740 -3.065 -12.962 1.00 80.81 90 ILE A C 1
ATOM 741 O O . ILE A 1 90 ? 0.256 -3.527 -13.519 1.00 80.81 90 ILE A O 1
ATOM 745 N N . MET A 1 91 ? -1.973 -3.431 -13.325 1.00 79.12 91 MET A N 1
ATOM 746 C CA . MET A 1 91 ? -2.237 -4.416 -14.378 1.00 79.12 91 MET A CA 1
ATOM 747 C C . MET A 1 91 ? -1.858 -3.927 -15.778 1.00 79.12 91 MET A C 1
ATOM 749 O O . MET A 1 91 ? -1.488 -4.752 -16.618 1.00 79.12 91 MET A O 1
ATOM 753 N N . LYS A 1 92 ? -1.933 -2.617 -16.048 1.00 80.94 92 LYS A N 1
ATOM 754 C CA . LYS A 1 92 ? -1.424 -2.016 -17.290 1.00 80.94 92 LYS A CA 1
ATOM 755 C C . LYS A 1 92 ? 0.073 -2.290 -17.421 1.00 80.94 92 LYS A C 1
ATOM 757 O O . LYS A 1 92 ? 0.480 -2.870 -18.425 1.00 80.94 92 LYS A O 1
ATOM 762 N N . PHE A 1 93 ? 0.858 -1.976 -16.389 1.00 76.94 93 PHE A N 1
ATOM 763 C CA . PHE A 1 93 ? 2.303 -2.218 -16.396 1.00 76.94 93 PHE A CA 1
ATOM 764 C C . PHE A 1 93 ? 2.649 -3.705 -16.395 1.00 76.94 93 PHE A C 1
ATOM 766 O O . PHE A 1 93 ? 3.531 -4.116 -17.137 1.00 76.94 93 PHE A O 1
ATOM 773 N N . TYR A 1 94 ? 1.917 -4.537 -15.650 1.00 77.25 94 TYR A N 1
ATOM 774 C CA . TYR A 1 94 ? 2.135 -5.986 -15.642 1.00 77.25 94 TYR A CA 1
ATOM 775 C C . TYR A 1 94 ? 2.001 -6.612 -17.033 1.00 77.25 94 TYR A C 1
ATOM 777 O O . TYR A 1 94 ? 2.848 -7.393 -17.454 1.00 77.25 94 TYR A O 1
ATOM 785 N N . ARG A 1 95 ? 0.941 -6.251 -17.768 1.00 73.31 95 ARG A N 1
ATOM 786 C CA . ARG A 1 95 ? 0.705 -6.751 -19.133 1.00 73.31 95 ARG A CA 1
ATOM 787 C C . ARG A 1 95 ? 1.718 -6.219 -20.137 1.00 73.31 95 ARG A C 1
ATOM 789 O O . ARG A 1 95 ? 1.928 -6.853 -21.163 1.00 73.31 95 ARG A O 1
ATOM 796 N N . GLN A 1 96 ? 2.283 -5.047 -19.865 1.00 70.69 96 GLN A N 1
ATOM 797 C CA . GLN A 1 96 ? 3.331 -4.453 -20.680 1.00 70.69 96 GLN A CA 1
ATOM 798 C C . GLN A 1 96 ? 4.714 -5.010 -20.316 1.00 70.69 96 GLN A C 1
ATOM 800 O O . GLN A 1 96 ? 5.585 -5.002 -21.153 1.00 70.69 96 GLN A O 1
ATOM 805 N N . ALA A 1 97 ? 4.950 -5.568 -19.132 1.00 66.94 97 ALA A N 1
ATOM 806 C CA . ALA A 1 97 ? 6.277 -6.025 -18.707 1.00 66.94 97 ALA A CA 1
ATOM 807 C C . ALA A 1 97 ? 6.714 -7.397 -19.275 1.00 66.94 97 ALA A C 1
ATOM 809 O O . ALA A 1 97 ? 7.536 -8.072 -18.667 1.00 66.94 97 ALA A O 1
ATOM 810 N N . CYS A 1 98 ? 6.146 -7.863 -20.393 1.00 62.84 98 CYS A N 1
ATOM 811 C CA . CYS A 1 98 ? 6.362 -9.232 -20.885 1.00 62.84 98 CYS A CA 1
ATOM 812 C C . CYS A 1 98 ? 7.659 -9.431 -21.691 1.00 62.84 98 CYS A C 1
ATOM 814 O O . CYS A 1 98 ? 8.051 -10.580 -21.903 1.00 62.84 98 CYS A O 1
ATOM 816 N N . THR A 1 99 ? 8.306 -8.360 -22.163 1.00 63.12 99 THR A N 1
ATOM 817 C CA . THR A 1 99 ? 9.594 -8.419 -22.878 1.00 63.12 99 THR A CA 1
ATOM 818 C C . THR A 1 99 ? 10.497 -7.229 -22.527 1.00 63.12 99 THR A C 1
ATOM 820 O O . THR A 1 99 ? 10.004 -6.172 -22.130 1.00 63.12 99 THR A O 1
ATOM 823 N N . ASP A 1 100 ? 11.816 -7.368 -22.721 1.00 58.22 100 ASP A N 1
ATOM 824 C CA . ASP A 1 100 ? 12.806 -6.300 -22.470 1.00 58.22 100 ASP A CA 1
ATOM 825 C C . ASP A 1 100 ? 12.478 -4.994 -23.218 1.00 58.22 100 ASP A C 1
ATOM 827 O O . ASP A 1 100 ? 12.601 -3.903 -22.660 1.00 58.22 100 ASP A O 1
ATOM 831 N N . GLY A 1 101 ? 12.013 -5.097 -24.470 1.00 62.09 101 GLY A N 1
ATOM 832 C CA . GLY A 1 101 ? 11.637 -3.934 -25.284 1.00 62.09 101 GLY A CA 1
ATOM 833 C C . GLY A 1 101 ? 10.367 -3.235 -24.795 1.00 62.09 101 GLY A C 1
ATOM 834 O O . GLY A 1 101 ? 10.233 -2.017 -24.923 1.00 62.09 101 GLY A O 1
ATOM 835 N N . ASP A 1 102 ? 9.449 -3.979 -24.181 1.00 70.12 102 ASP A N 1
ATOM 836 C CA . ASP A 1 102 ? 8.246 -3.393 -23.603 1.00 70.12 102 ASP A CA 1
ATOM 837 C C . ASP A 1 102 ? 8.548 -2.692 -22.265 1.00 70.12 102 ASP A C 1
ATOM 839 O O . ASP A 1 102 ? 7.978 -1.641 -21.969 1.00 70.12 102 ASP A O 1
ATOM 843 N N . LEU A 1 103 ? 9.499 -3.211 -21.481 1.00 67.56 103 LEU A N 1
ATOM 844 C CA . LEU A 1 103 ? 9.980 -2.562 -20.260 1.00 67.56 103 LEU A CA 1
ATOM 845 C C . LEU A 1 103 ? 10.717 -1.255 -20.550 1.00 67.56 103 LEU A C 1
ATOM 847 O O . LEU A 1 103 ? 10.463 -0.259 -19.873 1.00 67.56 103 LEU A O 1
ATOM 851 N N . GLU A 1 104 ? 11.562 -1.216 -21.581 1.00 68.25 104 GLU A N 1
ATOM 852 C CA . GLU A 1 104 ? 12.183 0.034 -22.032 1.00 68.25 104 GLU A CA 1
ATOM 853 C C . GLU A 1 104 ? 11.105 1.083 -22.362 1.00 68.25 104 GLU A C 1
ATOM 855 O O . GLU A 1 104 ? 11.156 2.212 -21.867 1.00 68.25 104 GLU A O 1
ATOM 860 N N . SER A 1 105 ? 10.053 0.683 -23.086 1.00 73.00 105 SER A N 1
ATOM 861 C CA . SER A 1 105 ? 8.910 1.556 -23.374 1.00 73.00 105 SER A CA 1
ATOM 862 C C . SER A 1 105 ? 8.173 2.017 -22.112 1.00 73.00 105 SER A C 1
ATOM 864 O O . SER A 1 105 ? 7.729 3.164 -22.063 1.00 73.00 105 SER A O 1
ATOM 866 N N . ILE A 1 106 ? 8.023 1.160 -21.100 1.00 76.31 106 ILE A N 1
ATOM 867 C CA . ILE A 1 106 ? 7.382 1.507 -19.825 1.00 76.31 106 ILE A CA 1
ATOM 868 C C . ILE A 1 106 ? 8.188 2.584 -19.084 1.00 76.31 106 ILE A C 1
ATOM 870 O O . ILE A 1 106 ? 7.619 3.584 -18.644 1.00 76.31 106 ILE A O 1
ATOM 874 N N . PHE A 1 107 ? 9.508 2.411 -18.965 1.00 76.12 107 PHE A N 1
ATOM 875 C CA . PHE A 1 107 ? 10.384 3.369 -18.278 1.00 76.12 107 PHE A CA 1
ATOM 876 C C . PHE A 1 107 ? 10.560 4.682 -19.048 1.00 76.12 107 PHE A C 1
ATOM 878 O O . PHE A 1 107 ? 10.835 5.713 -18.432 1.00 76.12 107 PHE A O 1
ATOM 885 N N . CYS A 1 108 ? 10.375 4.674 -20.369 1.00 74.81 108 CYS A N 1
ATOM 886 C CA . CYS A 1 108 ? 10.335 5.885 -21.187 1.00 74.81 108 CYS A CA 1
ATOM 887 C C . CYS A 1 108 ? 9.016 6.667 -21.077 1.00 74.81 108 CYS A C 1
ATOM 889 O O . CYS A 1 108 ? 9.007 7.849 -21.403 1.00 74.81 108 CYS A O 1
ATOM 891 N N . ASN A 1 109 ? 7.918 6.049 -20.628 1.00 72.25 109 ASN A N 1
ATOM 892 C CA . ASN A 1 109 ? 6.588 6.671 -20.654 1.00 72.25 109 ASN A CA 1
ATOM 893 C C . ASN A 1 109 ? 6.300 7.625 -19.476 1.00 72.25 109 ASN A C 1
ATOM 895 O O . ASN A 1 109 ? 5.209 8.169 -19.398 1.00 72.25 109 ASN A O 1
ATOM 899 N N . GLU A 1 110 ? 7.234 7.807 -18.540 1.00 79.06 110 GLU A N 1
ATOM 900 C CA . GLU A 1 110 ? 7.105 8.609 -17.304 1.00 79.06 110 GLU A CA 1
ATOM 901 C C . GLU A 1 110 ? 5.986 8.191 -16.318 1.00 79.06 110 GLU A C 1
ATOM 903 O O . GLU A 1 110 ? 6.162 8.319 -15.107 1.00 79.06 110 GLU A O 1
ATOM 908 N N . GLU A 1 111 ? 4.887 7.594 -16.785 1.00 80.38 111 GLU A N 1
ATOM 909 C CA . GLU A 1 111 ? 3.756 7.107 -15.990 1.00 80.38 111 GLU A CA 1
ATOM 910 C C . GLU A 1 111 ? 4.178 6.094 -14.915 1.00 80.38 111 GLU A C 1
ATOM 912 O O . GLU A 1 111 ? 3.600 6.071 -13.830 1.00 80.38 111 GLU A O 1
ATOM 917 N N . ILE A 1 112 ? 5.203 5.270 -15.167 1.00 83.75 112 ILE A N 1
ATOM 918 C CA . ILE A 1 112 ? 5.708 4.336 -14.149 1.00 83.75 112 ILE A CA 1
ATOM 919 C C . ILE A 1 112 ? 6.371 5.068 -12.974 1.00 83.75 112 ILE A C 1
ATOM 921 O O . ILE A 1 112 ? 6.331 4.584 -11.843 1.00 83.75 112 ILE A O 1
ATOM 925 N N . TYR A 1 113 ? 6.949 6.251 -13.205 1.00 87.12 113 TYR A N 1
ATOM 926 C CA . TYR A 1 113 ? 7.515 7.069 -12.132 1.00 87.12 113 TYR A CA 1
ATOM 927 C C . TYR A 1 113 ? 6.431 7.800 -11.352 1.00 87.12 113 TYR A C 1
ATOM 929 O O . TYR A 1 113 ? 6.554 7.920 -10.136 1.00 87.12 113 TYR A O 1
ATOM 937 N N . ILE A 1 114 ? 5.352 8.209 -12.026 1.00 87.69 114 ILE A N 1
ATOM 938 C CA . ILE A 1 114 ? 4.146 8.707 -11.358 1.00 87.69 114 ILE A CA 1
ATOM 939 C C . ILE A 1 114 ? 3.612 7.624 -10.414 1.00 87.69 114 ILE A C 1
ATOM 941 O O . ILE A 1 114 ? 3.468 7.876 -9.219 1.00 87.69 114 ILE A O 1
ATOM 945 N N . LEU A 1 115 ? 3.432 6.395 -10.912 1.00 85.81 115 LEU A N 1
ATOM 946 C CA . LEU A 1 115 ? 2.987 5.268 -10.092 1.00 85.81 115 LEU A CA 1
ATOM 947 C C . LEU A 1 115 ? 3.943 5.006 -8.920 1.00 85.81 115 LEU A C 1
ATOM 949 O O . LEU A 1 115 ? 3.504 4.845 -7.783 1.00 85.81 115 LEU A O 1
ATOM 953 N N . ARG A 1 116 ? 5.258 4.984 -9.170 1.00 90.56 116 ARG A N 1
ATOM 954 C CA . ARG A 1 116 ? 6.284 4.832 -8.126 1.00 90.56 116 ARG A CA 1
ATOM 955 C C . ARG A 1 116 ? 6.124 5.877 -7.024 1.00 90.56 116 ARG A C 1
ATOM 957 O O . ARG A 1 116 ? 6.184 5.523 -5.847 1.00 90.56 116 ARG A O 1
ATOM 964 N N . ASP A 1 117 ? 5.962 7.144 -7.385 1.00 91.19 117 ASP A N 1
ATOM 965 C CA . ASP A 1 117 ? 5.851 8.232 -6.412 1.00 91.19 117 ASP A CA 1
ATOM 966 C C . ASP A 1 117 ? 4.564 8.116 -5.603 1.00 91.19 117 ASP A C 1
ATOM 968 O O . ASP A 1 117 ? 4.599 8.206 -4.376 1.00 91.19 117 ASP A O 1
ATOM 972 N N . GLN A 1 118 ? 3.455 7.774 -6.255 1.00 88.38 118 GLN A N 1
ATOM 973 C CA . GLN A 1 118 ? 2.198 7.500 -5.571 1.00 88.38 118 GLN A CA 1
ATOM 974 C C . GLN A 1 118 ? 2.315 6.307 -4.598 1.00 88.38 118 GLN A C 1
ATOM 976 O O . GLN A 1 118 ? 1.776 6.355 -3.492 1.00 88.38 118 GLN A O 1
ATOM 981 N N . LEU A 1 119 ? 3.040 5.238 -4.965 1.00 88.81 119 LEU A N 1
ATOM 982 C CA . LEU A 1 119 ? 3.267 4.072 -4.096 1.00 88.81 119 LEU A CA 1
ATOM 983 C C . LEU A 1 119 ? 4.094 4.445 -2.862 1.00 88.81 119 LEU A C 1
ATOM 985 O O . LEU A 1 119 ? 3.795 3.980 -1.759 1.00 88.81 119 LEU A O 1
ATOM 989 N N . LYS A 1 120 ? 5.116 5.291 -3.040 1.00 91.81 120 LYS A N 1
ATOM 990 C CA . LYS A 1 120 ? 5.940 5.815 -1.942 1.00 91.81 120 LYS A CA 1
ATOM 991 C C . LYS A 1 120 ? 5.125 6.704 -1.014 1.00 91.81 120 LYS A C 1
ATOM 993 O O . LYS A 1 120 ? 5.196 6.526 0.199 1.00 91.81 120 LYS A O 1
ATOM 998 N N . ASP A 1 121 ? 4.327 7.614 -1.563 1.00 91.75 121 ASP A N 1
ATOM 999 C CA . ASP A 1 121 ? 3.448 8.479 -0.777 1.00 91.75 121 ASP A CA 1
ATOM 1000 C C . ASP A 1 121 ? 2.447 7.657 0.041 1.00 91.75 121 ASP A C 1
ATOM 1002 O O . ASP A 1 121 ? 2.285 7.893 1.241 1.00 91.75 121 ASP A O 1
ATOM 1006 N N . LEU A 1 122 ? 1.843 6.630 -0.562 1.00 88.81 122 LEU A N 1
ATOM 1007 C CA . LEU A 1 122 ? 0.939 5.723 0.140 1.00 88.81 122 LEU A CA 1
ATOM 1008 C C . LEU A 1 122 ? 1.664 4.956 1.255 1.00 88.81 122 LEU A C 1
ATOM 1010 O O . LEU A 1 122 ? 1.173 4.905 2.383 1.00 88.81 122 LEU A O 1
ATOM 1014 N N . SER A 1 123 ? 2.845 4.399 0.968 1.00 91.44 123 SER A N 1
ATOM 1015 C CA . SER A 1 123 ? 3.658 3.714 1.980 1.00 91.44 123 SER A CA 1
ATOM 1016 C C . SER A 1 123 ? 3.991 4.635 3.156 1.00 91.44 123 SER A C 1
ATOM 1018 O O . SER A 1 123 ? 3.842 4.241 4.313 1.00 91.44 123 SER A O 1
ATOM 1020 N N . ASN A 1 124 ? 4.356 5.891 2.889 1.00 93.44 124 ASN A N 1
ATOM 1021 C CA . ASN A 1 124 ? 4.658 6.878 3.923 1.00 93.44 124 ASN A CA 1
ATOM 1022 C C . ASN A 1 124 ? 3.458 7.132 4.842 1.00 93.44 124 ASN A C 1
ATOM 1024 O O . ASN A 1 124 ? 3.602 7.067 6.063 1.00 93.44 124 ASN A O 1
ATOM 1028 N N . ILE A 1 125 ? 2.271 7.369 4.278 1.00 92.25 125 ILE A N 1
ATOM 1029 C CA . ILE A 1 125 ? 1.051 7.630 5.058 1.00 92.25 125 ILE A CA 1
ATOM 1030 C C . ILE A 1 125 ? 0.685 6.425 5.934 1.00 92.25 125 ILE A C 1
ATOM 1032 O O . ILE A 1 125 ? 0.370 6.575 7.118 1.00 92.25 125 ILE A O 1
ATOM 1036 N N . LEU A 1 126 ? 0.778 5.216 5.380 1.00 92.06 126 LEU A N 1
ATOM 1037 C CA . LEU A 1 126 ? 0.495 3.986 6.117 1.00 92.06 126 LEU A CA 1
ATOM 1038 C C . LEU A 1 126 ? 1.524 3.744 7.227 1.00 92.06 126 LEU A C 1
ATOM 1040 O O . LEU A 1 126 ? 1.147 3.441 8.358 1.00 92.06 126 LEU A O 1
ATOM 1044 N N . ASN A 1 127 ? 2.810 3.963 6.955 1.00 94.38 127 ASN A N 1
ATOM 1045 C CA . ASN A 1 127 ? 3.874 3.866 7.954 1.00 94.38 127 ASN A CA 1
ATOM 1046 C C . ASN A 1 127 ? 3.704 4.894 9.085 1.00 94.38 127 ASN A C 1
ATOM 1048 O O . ASN A 1 127 ? 3.921 4.573 10.258 1.00 94.38 127 ASN A O 1
ATOM 1052 N N . GLU A 1 128 ? 3.272 6.119 8.775 1.00 95.00 128 GLU A N 1
ATOM 1053 C CA . GLU A 1 128 ? 2.950 7.128 9.787 1.00 95.00 128 GLU A CA 1
ATOM 1054 C C . GLU A 1 128 ? 1.796 6.690 10.689 1.00 95.00 128 GLU A C 1
ATOM 1056 O O . GLU A 1 128 ? 1.892 6.815 11.917 1.00 95.00 128 GLU A O 1
ATOM 1061 N N . PHE A 1 129 ? 0.737 6.131 10.102 1.00 94.38 129 PHE A N 1
ATOM 1062 C CA . PHE A 1 129 ? -0.370 5.543 10.845 1.00 94.38 129 PHE A CA 1
ATOM 1063 C C . PHE A 1 129 ? 0.091 4.390 11.745 1.00 94.38 129 PHE A C 1
ATOM 1065 O O . PHE A 1 129 ? -0.208 4.398 12.944 1.00 94.38 129 PHE A O 1
ATOM 1072 N N . CYS A 1 130 ? 0.867 3.442 11.215 1.00 94.69 130 CYS A N 1
ATOM 1073 C CA . CYS A 1 130 ? 1.388 2.296 11.962 1.00 94.69 130 CYS A CA 1
ATOM 1074 C C . CYS A 1 130 ? 2.244 2.739 13.153 1.00 94.69 130 CYS A C 1
ATOM 1076 O O . CYS A 1 130 ? 2.035 2.290 14.285 1.00 94.69 130 CYS A O 1
ATOM 1078 N N . ARG A 1 131 ? 3.132 3.714 12.940 1.00 96.69 131 ARG A N 1
ATOM 1079 C CA . ARG A 1 131 ? 3.928 4.328 14.007 1.00 96.69 131 ARG A CA 1
ATOM 1080 C C . ARG A 1 131 ? 3.041 4.993 15.064 1.00 96.69 131 ARG A C 1
ATOM 1082 O O . ARG A 1 131 ? 3.278 4.829 16.261 1.00 96.69 131 ARG A O 1
ATOM 1089 N N . GLY A 1 132 ? 2.006 5.723 14.647 1.00 94.88 132 GLY A N 1
ATOM 1090 C CA . GLY A 1 132 ? 1.038 6.343 15.556 1.00 94.88 132 GLY A CA 1
ATOM 1091 C C . GLY A 1 132 ? 0.262 5.315 16.388 1.00 94.88 132 GLY A C 1
ATOM 1092 O O . GLY A 1 132 ? 0.071 5.495 17.598 1.00 94.88 132 GLY A O 1
ATOM 1093 N N . TYR A 1 133 ? -0.135 4.200 15.772 1.00 94.81 133 TYR A N 1
ATOM 1094 C CA . TYR A 1 133 ? -0.775 3.077 16.450 1.00 94.81 133 TYR A CA 1
ATOM 1095 C C . TYR A 1 133 ? 0.140 2.483 17.528 1.00 94.81 133 TYR A C 1
ATOM 1097 O O . TYR A 1 133 ? -0.275 2.346 18.684 1.00 94.81 133 TYR A O 1
ATOM 1105 N N . GLU A 1 134 ? 1.395 2.183 17.189 1.00 95.44 134 GLU A N 1
ATOM 1106 C CA . GLU A 1 134 ? 2.390 1.612 18.103 1.00 95.44 134 GLU A CA 1
ATOM 1107 C C . GLU A 1 134 ? 2.682 2.519 19.299 1.00 95.44 134 GLU A C 1
ATOM 1109 O O . GLU A 1 134 ? 2.670 2.054 20.442 1.00 95.44 134 GLU A O 1
ATOM 1114 N N . GLN A 1 135 ? 2.853 3.820 19.055 1.00 96.38 135 GLN A N 1
ATOM 1115 C CA . GLN A 1 135 ? 3.107 4.823 20.093 1.00 96.38 135 GLN A CA 1
ATOM 1116 C C . GLN A 1 135 ? 1.897 5.060 21.007 1.00 96.38 135 GLN A C 1
ATOM 1118 O O . GLN A 1 135 ? 2.047 5.488 22.154 1.00 96.38 135 GLN A O 1
ATOM 1123 N N . THR A 1 136 ? 0.683 4.765 20.538 1.00 94.88 136 THR A N 1
ATOM 1124 C CA . THR A 1 136 ? -0.530 4.926 21.340 1.00 94.88 136 THR A CA 1
ATOM 1125 C C . THR A 1 136 ? -0.592 3.854 22.436 1.00 94.88 136 THR A C 1
ATOM 1127 O O . THR A 1 136 ? -0.592 2.663 22.122 1.00 94.88 136 THR A O 1
ATOM 1130 N N . PRO A 1 137 ? -0.742 4.212 23.727 1.00 95.62 137 PRO A N 1
ATOM 1131 C CA . PRO A 1 137 ? -0.913 3.235 24.799 1.00 95.62 137 PRO A CA 1
ATOM 1132 C C . PRO A 1 137 ? -2.122 2.322 24.566 1.00 95.62 137 PRO A C 1
ATOM 1134 O O . PRO A 1 137 ? -3.203 2.800 24.219 1.00 95.62 137 PRO A O 1
ATOM 1137 N N . LYS A 1 138 ? -1.981 1.017 24.838 1.00 91.19 138 LYS A N 1
ATOM 1138 C CA . LYS A 1 138 ? -3.020 0.002 24.569 1.00 91.19 138 LYS A CA 1
ATOM 1139 C C . LYS A 1 138 ? 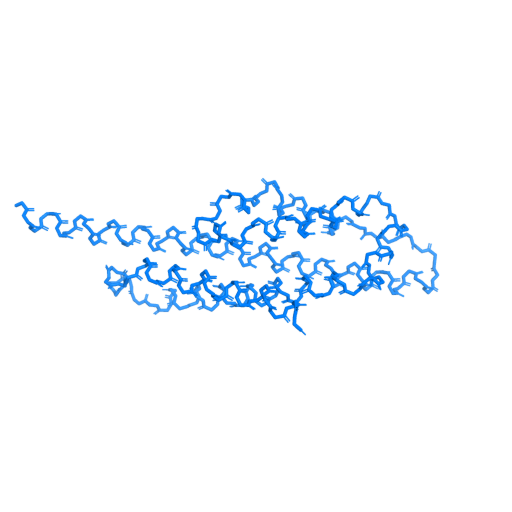-4.409 0.387 25.091 1.00 91.19 138 LYS A C 1
ATOM 1141 O O . LYS A 1 138 ? -5.389 0.193 24.387 1.00 91.19 138 LYS A O 1
ATOM 1146 N N . TRP A 1 139 ? -4.501 0.960 26.292 1.00 91.44 139 TRP A N 1
ATOM 1147 C CA . TRP A 1 139 ? -5.784 1.367 26.872 1.00 91.44 139 TRP A CA 1
ATOM 1148 C C . TRP A 1 139 ? -6.470 2.492 26.078 1.00 91.44 139 TRP A C 1
ATOM 1150 O O . TRP A 1 139 ? -7.688 2.470 25.946 1.00 91.44 139 TRP A O 1
ATOM 1160 N N . LYS A 1 140 ? -5.711 3.436 25.495 1.00 92.50 140 LYS A N 1
ATOM 1161 C CA . LYS A 1 140 ? -6.269 4.518 24.662 1.00 92.50 140 LYS A CA 1
ATOM 1162 C C . LYS A 1 140 ? -6.840 3.981 23.355 1.00 92.50 140 LYS A C 1
ATOM 1164 O O . LYS A 1 140 ? -7.861 4.477 22.896 1.00 92.50 140 LYS A O 1
ATOM 1169 N N . ARG A 1 141 ? -6.233 2.927 22.797 1.00 91.88 141 ARG A N 1
ATOM 1170 C CA . ARG A 1 141 ? -6.669 2.292 21.540 1.00 91.88 141 ARG A CA 1
ATOM 1171 C C . ARG A 1 141 ? -8.104 1.761 21.595 1.00 91.88 141 ARG A C 1
ATOM 1173 O O . ARG A 1 141 ? -8.749 1.664 20.562 1.00 91.88 141 ARG A O 1
ATOM 1180 N N . TYR A 1 142 ? -8.624 1.441 22.779 1.00 90.00 142 TYR A N 1
ATOM 1181 C CA . TYR A 1 142 ? -10.017 1.014 22.952 1.00 90.00 142 TYR A CA 1
ATOM 1182 C C . TYR A 1 142 ? -11.037 2.132 22.690 1.00 90.00 142 TYR A C 1
ATOM 1184 O O . TYR A 1 142 ? -12.184 1.839 22.357 1.00 90.00 142 TYR A O 1
ATOM 1192 N N . PHE A 1 143 ? -10.621 3.394 22.823 1.00 90.25 143 PHE A N 1
ATOM 1193 C CA . PHE A 1 143 ? -11.488 4.572 22.733 1.00 90.25 143 PHE A CA 1
ATOM 1194 C C . PHE A 1 143 ? -11.278 5.390 21.454 1.00 90.25 143 PHE A C 1
ATOM 1196 O O . PHE A 1 143 ? -11.961 6.389 21.252 1.00 90.25 143 PHE A O 1
ATOM 1203 N N . ILE A 1 144 ? -10.339 4.987 20.596 1.00 91.88 144 ILE A N 1
ATOM 1204 C CA . ILE A 1 144 ? -10.152 5.600 19.280 1.00 91.88 144 ILE A CA 1
ATOM 1205 C C . ILE A 1 144 ? -11.290 5.155 18.368 1.00 91.88 144 ILE A C 1
ATOM 1207 O O . ILE A 1 144 ? -11.610 3.969 18.318 1.00 91.88 144 ILE A O 1
ATOM 1211 N N . SER A 1 145 ? -11.875 6.092 17.623 1.00 91.88 145 SER A N 1
ATOM 1212 C CA . SER A 1 145 ? -12.770 5.754 16.519 1.00 91.88 145 SER A CA 1
ATOM 1213 C C . SER A 1 145 ? -11.940 5.239 15.344 1.00 91.88 145 SER A C 1
ATOM 1215 O O . SER A 1 145 ? -11.401 6.000 14.538 1.00 91.88 145 SER A O 1
ATOM 1217 N N . TRP A 1 146 ? -11.775 3.919 15.276 1.00 92.12 146 TRP A N 1
ATOM 1218 C CA . TRP A 1 146 ? -11.002 3.285 14.208 1.00 92.12 146 TRP A CA 1
ATOM 1219 C C . TRP A 1 146 ? -11.710 3.370 12.858 1.00 92.12 146 TRP A C 1
ATOM 1221 O O . TRP A 1 146 ? -11.040 3.374 11.833 1.00 92.12 146 TRP A O 1
ATOM 1231 N N . LYS A 1 147 ? -13.041 3.513 12.853 1.00 89.75 147 LYS A N 1
ATOM 1232 C CA . LYS A 1 147 ? -13.807 3.812 11.640 1.00 89.75 147 LYS A CA 1
ATOM 1233 C C . LYS A 1 147 ? -13.411 5.169 11.053 1.00 89.75 147 LYS A C 1
ATOM 1235 O O . LYS A 1 147 ? -13.023 5.222 9.899 1.00 89.75 147 LYS A O 1
ATOM 1240 N N . ASP A 1 148 ? -13.420 6.234 11.853 1.00 90.81 148 ASP A N 1
ATOM 1241 C CA . ASP A 1 148 ? -13.046 7.565 11.348 1.00 90.81 148 ASP A CA 1
ATOM 1242 C C . ASP A 1 148 ? -11.568 7.607 10.935 1.00 90.81 148 ASP A C 1
ATOM 1244 O O . ASP A 1 148 ? -11.176 8.332 10.027 1.00 90.81 148 ASP A O 1
ATOM 1248 N N . THR A 1 149 ? -10.728 6.813 11.606 1.00 90.69 149 THR A N 1
ATOM 1249 C CA . THR A 1 149 ? -9.314 6.676 11.236 1.00 90.69 149 THR A CA 1
ATOM 1250 C C . THR A 1 149 ? -9.156 5.994 9.879 1.00 90.69 149 THR A C 1
ATOM 1252 O O . THR A 1 149 ? -8.359 6.449 9.068 1.00 90.69 149 THR A O 1
ATOM 1255 N N . ARG A 1 150 ? -9.937 4.937 9.627 1.00 89.50 150 ARG A N 1
ATOM 1256 C CA . ARG A 1 150 ? -10.014 4.268 8.329 1.00 89.50 150 ARG A CA 1
ATOM 1257 C C . ARG A 1 150 ? -10.433 5.249 7.236 1.00 89.50 150 ARG A C 1
ATOM 1259 O O . ARG A 1 150 ? -9.722 5.361 6.252 1.00 89.50 150 ARG A O 1
ATOM 1266 N N . ASP A 1 151 ? -11.537 5.962 7.445 1.00 88.12 151 ASP A N 1
ATOM 1267 C CA . ASP A 1 151 ? -12.108 6.870 6.441 1.00 88.12 151 ASP A CA 1
ATOM 1268 C C . ASP A 1 151 ? -11.087 7.959 6.055 1.00 88.12 151 ASP A C 1
ATOM 1270 O O . ASP A 1 151 ? -10.838 8.202 4.882 1.00 88.12 151 ASP A O 1
ATOM 1274 N N . ARG A 1 152 ? -10.356 8.507 7.035 1.00 89.38 152 ARG A N 1
ATOM 1275 C CA . ARG A 1 152 ? -9.272 9.469 6.768 1.00 89.38 152 ARG A CA 1
ATOM 1276 C C . ARG A 1 152 ? -8.094 8.891 5.981 1.00 89.38 152 ARG A C 1
ATOM 1278 O O . ARG A 1 152 ? -7.467 9.633 5.231 1.00 89.38 152 ARG A O 1
ATOM 1285 N N . LEU A 1 153 ? -7.745 7.620 6.191 1.00 89.19 153 LEU A N 1
ATOM 1286 C CA . LEU A 1 153 ? -6.696 6.956 5.408 1.00 89.19 153 LEU A CA 1
ATOM 1287 C C . LEU A 1 153 ? -7.144 6.759 3.956 1.00 89.19 153 LEU A C 1
ATOM 1289 O O . LEU A 1 153 ? -6.336 6.941 3.049 1.00 89.19 153 LEU A O 1
ATOM 1293 N N . SER A 1 154 ? -8.422 6.430 3.744 1.00 85.38 154 SER A N 1
ATOM 1294 C CA . SER A 1 154 ? -9.035 6.336 2.416 1.00 85.38 154 SER A CA 1
ATOM 1295 C C . SER A 1 154 ? -8.949 7.670 1.673 1.00 85.38 154 SER A C 1
ATOM 1297 O O . SER A 1 154 ? -8.383 7.709 0.582 1.00 85.38 154 SER A O 1
ATOM 1299 N N . ASP A 1 155 ? -9.389 8.764 2.305 1.00 87.69 155 ASP A N 1
ATOM 1300 C CA . ASP A 1 155 ? -9.346 10.115 1.722 1.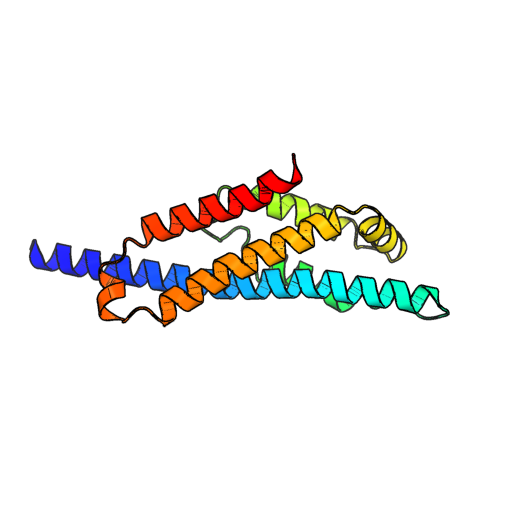00 87.69 155 ASP A CA 1
ATOM 1301 C C . ASP A 1 155 ? -7.913 10.515 1.327 1.00 87.69 155 ASP A C 1
ATOM 1303 O O . ASP A 1 155 ? -7.653 11.088 0.271 1.00 87.69 155 ASP A O 1
ATOM 1307 N N . GLN A 1 156 ? -6.938 10.203 2.187 1.00 88.38 156 GLN A N 1
ATOM 1308 C CA . GLN A 1 156 ? -5.530 10.489 1.919 1.00 88.38 156 GLN A CA 1
ATOM 1309 C C . GLN A 1 156 ? -4.989 9.708 0.718 1.00 88.38 156 GLN A C 1
ATOM 1311 O O . GLN A 1 156 ? -4.206 10.257 -0.060 1.00 88.38 156 GLN A O 1
ATOM 1316 N N . ALA A 1 157 ? -5.399 8.449 0.561 1.00 85.81 157 ALA A N 1
ATOM 1317 C CA . ALA A 1 157 ? -5.021 7.627 -0.581 1.00 85.81 157 ALA A CA 1
ATOM 1318 C C . ALA A 1 157 ? -5.682 8.106 -1.886 1.00 85.81 157 ALA A C 1
ATOM 1320 O O . ALA A 1 157 ? -5.048 8.058 -2.939 1.00 85.81 157 ALA A O 1
ATOM 1321 N N . GLU A 1 158 ? -6.912 8.615 -1.824 1.00 84.75 158 GLU A N 1
ATOM 1322 C CA . GLU A 1 158 ? -7.606 9.212 -2.971 1.00 84.75 158 GLU A CA 1
ATOM 1323 C C . GLU A 1 158 ? -6.898 10.484 -3.461 1.00 84.75 158 GLU A C 1
ATOM 1325 O O . GLU A 1 158 ? -6.598 10.612 -4.647 1.00 84.75 158 GLU A O 1
ATOM 1330 N N . ILE A 1 159 ? -6.492 11.371 -2.546 1.00 84.19 159 ILE A N 1
ATOM 1331 C CA . ILE A 1 159 ? -5.729 12.586 -2.885 1.00 84.19 159 ILE A CA 1
ATOM 1332 C C . ILE A 1 159 ? -4.418 12.253 -3.621 1.00 84.19 159 ILE A C 1
ATOM 1334 O O . ILE A 1 159 ? -3.987 13.006 -4.497 1.00 84.19 159 ILE A O 1
ATOM 1338 N N . ILE A 1 160 ? -3.755 11.146 -3.269 1.00 84.50 160 ILE A N 1
ATOM 1339 C CA . ILE A 1 160 ? -2.534 10.698 -3.959 1.00 84.50 160 ILE A CA 1
ATOM 1340 C C . ILE A 1 160 ? -2.828 10.351 -5.426 1.00 84.50 160 ILE A C 1
ATOM 1342 O O . ILE A 1 160 ? -2.024 10.675 -6.305 1.00 84.50 160 ILE A O 1
ATOM 1346 N N . LEU A 1 161 ? -3.976 9.732 -5.708 1.00 78.31 161 LEU A N 1
ATOM 1347 C CA . LEU A 1 161 ? -4.388 9.430 -7.079 1.00 78.31 161 LEU A CA 1
ATOM 1348 C C . LEU A 1 161 ? -4.672 10.706 -7.876 1.00 78.31 161 LEU A C 1
ATOM 1350 O O . LEU A 1 161 ? -4.164 10.869 -8.988 1.00 78.31 161 LEU A O 1
ATOM 1354 N N . GLU A 1 162 ? -5.437 11.632 -7.299 1.00 78.81 162 GLU A N 1
ATOM 1355 C CA . GLU A 1 162 ? -5.877 12.849 -7.987 1.00 78.81 162 GLU A CA 1
ATOM 1356 C C . GLU A 1 162 ? -4.722 13.775 -8.383 1.00 78.81 162 GLU A C 1
ATOM 1358 O O . GLU A 1 162 ? -4.755 14.351 -9.468 1.00 78.81 162 GLU A O 1
ATOM 1363 N N . LYS A 1 163 ? -3.664 13.860 -7.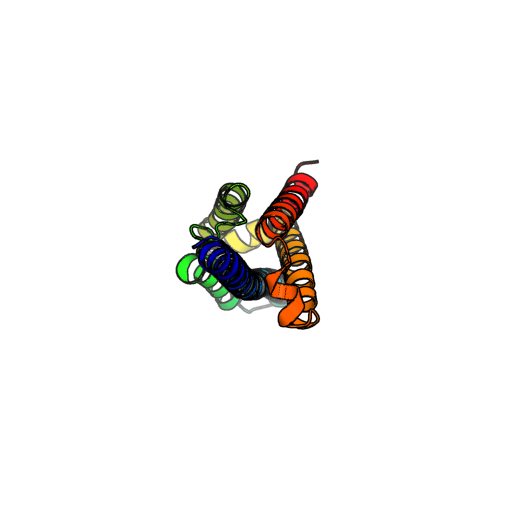563 1.00 62.25 163 LYS A N 1
ATOM 1364 C CA . LYS A 1 163 ? -2.472 14.692 -7.827 1.00 62.25 163 LYS A CA 1
ATOM 1365 C C . LYS A 1 163 ? -1.755 14.394 -9.147 1.00 62.25 163 LYS A C 1
ATOM 1367 O O . LYS A 1 163 ? -0.959 15.217 -9.584 1.00 62.25 163 LYS A O 1
ATOM 1372 N N . SER A 1 164 ? -1.985 13.229 -9.749 1.00 55.47 164 SER A N 1
ATOM 1373 C CA . SER A 1 164 ? -1.369 12.840 -11.024 1.00 55.47 164 SER A CA 1
ATOM 1374 C C . SER A 1 164 ? -2.190 13.214 -12.261 1.00 55.47 164 SER A C 1
ATOM 1376 O O . SER A 1 164 ? -1.646 13.272 -13.359 1.00 55.47 164 SER A O 1
ATOM 1378 N N . ASN A 1 165 ? -3.489 13.481 -12.087 1.00 51.69 165 ASN A N 1
ATOM 1379 C CA . ASN A 1 165 ? -4.431 13.763 -13.175 1.00 51.69 165 ASN A CA 1
ATOM 1380 C C . ASN A 1 165 ? -4.619 15.270 -13.440 1.00 51.69 165 ASN A C 1
ATOM 1382 O O . ASN A 1 165 ? -5.438 15.651 -14.280 1.00 51.69 165 ASN A O 1
ATOM 1386 N N . SER A 1 166 ? -3.894 16.116 -12.706 1.00 45.66 166 SER A N 1
ATOM 1387 C CA . SER A 1 166 ? -3.970 17.584 -12.712 1.00 45.66 166 SER A CA 1
ATOM 1388 C C . SER A 1 166 ? -2.657 18.214 -13.146 1.00 45.66 166 SER A C 1
ATOM 1390 O O . SER A 1 166 ? -2.706 19.143 -13.982 1.00 45.66 166 SER A O 1
#

Foldseek 3Di:
DVVVVVVVLLVVQLVLLVVLLVLLLVLLVLLLQLLVLLVVQVVQVVVCVVDDDQGDSPSNLVSLVCCVPVDCLVPNPLQVVVSVVLVVLSVVVNVQVPDSVSVVVVNVVCVVVLSSVLSNQLSVLSVVVSVVVVPDPSVVSSVDRVVVVSNVSNVSSVVSVVVVVD

Radius of gyration: 19.32 Å; chains: 1; bounding box: 55×30×56 Å

Sequence (166 aa):
VLVLVFVYSICYNYRFGVALYNEAIEVAYQTETFANSIDFTRKEFEQSSSGADSVDTYLFEYSINSILLRFGIENMPFLDEVRAEWHNQIMKFYRQACTDGDLESIFCNEEIYILRDQLKDLSNILNEFCRGYEQTPKWKRYFISWKDTRDRLSDQAEIILEKSNS

pLDDT: mean 80.68, std 11.68, range [45.66, 96.69]